Protein AF-U9T1U4-F1 (afdb_monomer_lite)

Radius of gyration: 33.66 Å; chains: 1; bounding box: 91×93×51 Å

Structure (mmCIF, N/CA/C/O backbone):
data_AF-U9T1U4-F1
#
_entry.id   AF-U9T1U4-F1
#
loop_
_atom_site.group_PDB
_atom_site.id
_atom_site.type_symbol
_atom_site.label_atom_id
_atom_site.label_alt_id
_atom_site.label_comp_id
_atom_site.label_asym_id
_atom_site.label_entity_id
_atom_site.label_seq_id
_atom_site.pdbx_PDB_ins_code
_atom_site.Cartn_x
_atom_site.Cartn_y
_atom_site.Cartn_z
_atom_site.occupancy
_atom_site.B_iso_or_equiv
_atom_site.auth_seq_id
_atom_site.auth_comp_id
_atom_site.auth_asym_id
_atom_site.auth_atom_id
_atom_site.pdbx_PDB_model_num
ATOM 1 N N . MET A 1 1 ? -60.791 -19.855 12.090 1.00 29.58 1 MET A N 1
ATOM 2 C CA . MET A 1 1 ? -60.743 -19.700 10.622 1.00 29.58 1 MET A CA 1
ATOM 3 C C . MET A 1 1 ? -60.402 -18.240 10.416 1.00 29.58 1 MET A C 1
ATOM 5 O O . MET A 1 1 ? -61.174 -17.431 10.906 1.00 29.58 1 MET A O 1
ATOM 9 N N . THR A 1 2 ? -59.092 -17.965 10.371 1.00 36.25 2 THR A N 1
ATOM 10 C CA . THR A 1 2 ? -58.397 -17.378 9.199 1.00 36.25 2 THR A CA 1
ATOM 11 C C . THR A 1 2 ? -58.942 -15.959 8.943 1.00 36.25 2 THR A C 1
ATOM 13 O O . THR A 1 2 ? -60.142 -15.759 8.936 1.00 36.25 2 THR A O 1
ATOM 16 N N . GLU A 1 3 ? -58.146 -14.903 8.783 1.00 26.58 3 GLU A N 1
ATOM 17 C CA . GLU A 1 3 ? -57.065 -14.782 7.806 1.00 26.58 3 GLU A CA 1
ATOM 18 C C . GLU A 1 3 ? -56.088 -13.665 8.231 1.00 26.58 3 GLU A C 1
ATOM 20 O O . GLU A 1 3 ? -56.491 -12.610 8.719 1.00 26.58 3 GLU A O 1
ATOM 25 N N . ASN A 1 4 ? -54.792 -13.909 8.022 1.00 34.25 4 ASN A N 1
ATOM 26 C CA . ASN A 1 4 ? -53.808 -12.852 7.804 1.00 34.25 4 ASN A CA 1
ATOM 27 C C . ASN A 1 4 ? -54.127 -12.169 6.470 1.00 34.25 4 ASN A C 1
ATOM 29 O O . ASN A 1 4 ? -54.438 -12.879 5.522 1.00 34.25 4 ASN A O 1
ATOM 33 N N . LEU A 1 5 ? -53.880 -10.863 6.345 1.00 33.06 5 LEU A N 1
ATOM 34 C CA . LEU A 1 5 ? -53.150 -10.357 5.183 1.00 33.06 5 LEU A CA 1
ATOM 35 C C . LEU A 1 5 ? -52.432 -9.047 5.527 1.00 33.06 5 LEU A C 1
ATOM 37 O O . LEU A 1 5 ? -53.014 -8.036 5.913 1.00 33.06 5 LEU A O 1
ATOM 41 N N . SER A 1 6 ? -51.119 -9.139 5.402 1.00 46.38 6 SER A N 1
ATOM 42 C CA . SER A 1 6 ? -50.098 -8.111 5.483 1.00 46.38 6 SER A CA 1
ATOM 43 C C . SER A 1 6 ? -50.243 -7.062 4.376 1.00 46.38 6 SER A C 1
ATOM 45 O O . SER A 1 6 ? -50.622 -7.374 3.249 1.00 46.38 6 SER A O 1
ATOM 47 N N . SER A 1 7 ? -49.833 -5.821 4.654 1.00 32.03 7 SER A N 1
ATOM 48 C CA . SER A 1 7 ? -49.401 -4.889 3.606 1.00 32.03 7 SER A CA 1
ATOM 49 C C . SER A 1 7 ? -48.407 -3.853 4.130 1.00 32.03 7 SER A C 1
ATOM 51 O O . SER A 1 7 ? -48.752 -2.957 4.891 1.00 32.03 7 SER A O 1
ATOM 53 N N . GLY A 1 8 ? -47.161 -4.025 3.680 1.00 35.97 8 GLY A N 1
ATOM 54 C CA . GLY A 1 8 ? -46.297 -2.965 3.157 1.00 35.97 8 GLY A CA 1
ATOM 55 C C . GLY A 1 8 ? -45.926 -1.803 4.074 1.00 35.97 8 GLY A C 1
ATOM 56 O O . GLY A 1 8 ? -46.556 -0.753 4.037 1.00 35.97 8 GLY A O 1
ATOM 57 N N . GLY A 1 9 ? -44.794 -1.927 4.767 1.00 26.81 9 GLY A N 1
ATOM 58 C CA . GLY A 1 9 ? -44.087 -0.788 5.346 1.00 26.81 9 GLY A CA 1
ATOM 59 C C . GLY A 1 9 ? -42.590 -1.060 5.367 1.00 26.81 9 GLY A C 1
ATOM 60 O O . GLY A 1 9 ? -42.163 -2.069 5.914 1.00 26.81 9 GLY A O 1
ATOM 61 N N . SER A 1 10 ? -41.816 -0.178 4.732 1.00 32.53 10 SER A N 1
ATOM 62 C CA . SER A 1 10 ? -40.348 -0.152 4.676 1.00 32.53 10 SER A CA 1
ATOM 63 C C . SER A 1 10 ? -39.683 -0.778 5.906 1.00 32.53 10 SER A C 1
ATOM 65 O O . SER A 1 10 ? -39.962 -0.334 7.023 1.00 32.53 10 SER A O 1
ATOM 67 N N . SER A 1 11 ? -38.782 -1.746 5.701 1.00 40.56 11 SER A N 1
ATOM 68 C CA . SER A 1 11 ? -37.909 -2.292 6.746 1.00 40.56 11 SER A CA 1
ATOM 69 C C . SER A 1 11 ? -37.029 -1.172 7.310 1.00 40.56 11 SER A C 1
ATOM 71 O O . SER A 1 11 ? -35.906 -0.931 6.871 1.00 40.56 11 SER A O 1
ATOM 73 N N . ARG A 1 12 ? -37.583 -0.412 8.258 1.00 42.38 12 ARG A N 1
ATOM 74 C CA . ARG A 1 12 ? -36.814 0.393 9.194 1.00 42.38 12 ARG A CA 1
ATOM 75 C C . ARG A 1 12 ? -36.163 -0.637 10.085 1.00 42.38 12 ARG A C 1
ATOM 77 O O . ARG A 1 12 ? -36.866 -1.263 10.871 1.00 42.38 12 ARG A O 1
ATOM 84 N N . THR A 1 13 ? -34.864 -0.823 9.904 1.00 42.88 13 THR A N 1
ATOM 85 C CA . THR A 1 13 ? -33.986 -1.607 10.766 1.00 42.88 13 THR A CA 1
ATOM 86 C C . THR A 1 13 ? -34.346 -1.334 12.227 1.00 42.88 13 THR A C 1
ATOM 88 O O . THR A 1 13 ? -33.966 -0.326 12.824 1.00 42.88 13 THR A O 1
ATOM 91 N N . THR A 1 14 ? -35.186 -2.193 12.804 1.00 54.97 14 THR A N 1
ATOM 92 C CA . THR A 1 14 ? -35.455 -2.173 14.233 1.00 54.97 14 THR A CA 1
ATOM 93 C C . THR A 1 14 ? -34.140 -2.573 14.860 1.00 54.97 14 THR A C 1
ATOM 95 O O . THR A 1 14 ? -33.693 -3.697 14.651 1.00 54.97 14 THR A O 1
ATOM 98 N N . SER A 1 15 ? -33.483 -1.624 15.524 1.00 62.72 15 SER A N 1
ATOM 99 C CA . SER A 1 15 ? -32.156 -1.820 16.101 1.00 62.72 15 SER A CA 1
ATOM 100 C C . SER A 1 15 ? -32.064 -3.159 16.839 1.00 62.72 15 SER A C 1
ATOM 102 O O . SER A 1 15 ? -32.976 -3.506 17.596 1.00 62.72 15 SER A O 1
ATOM 104 N N . THR A 1 16 ? -30.959 -3.888 16.644 1.00 72.00 16 THR A N 1
ATOM 105 C CA . THR A 1 16 ? -30.677 -5.222 17.217 1.00 72.00 16 THR A CA 1
ATOM 106 C C . THR A 1 16 ? -30.944 -5.279 18.727 1.00 72.00 16 THR A C 1
ATOM 108 O O . THR A 1 16 ? -31.371 -6.297 19.267 1.00 72.00 16 THR A O 1
ATOM 111 N N . VAL A 1 17 ? -30.819 -4.127 19.398 1.00 78.94 17 VAL A N 1
ATOM 112 C CA . VAL A 1 17 ? -31.171 -3.867 20.802 1.00 78.94 17 VAL A CA 1
ATOM 113 C C . VAL A 1 17 ? -32.558 -4.388 21.203 1.00 78.94 17 VAL A C 1
ATOM 115 O O . VAL A 1 17 ? -32.707 -4.855 22.329 1.00 78.94 17 VAL A O 1
ATOM 118 N N . TRP A 1 18 ? -33.570 -4.344 20.331 1.00 83.00 18 TRP A N 1
ATOM 119 C CA . TRP A 1 18 ? -34.925 -4.800 20.678 1.00 83.00 18 TRP A CA 1
ATOM 120 C C . TRP A 1 18 ? -35.030 -6.312 20.914 1.00 83.00 18 TRP A C 1
ATOM 122 O O . TRP A 1 18 ? -35.955 -6.736 21.597 1.00 83.00 18 TRP A O 1
ATOM 132 N N . SER A 1 19 ? -34.071 -7.120 20.450 1.00 82.00 19 SER A N 1
ATOM 133 C CA . SER A 1 19 ? -34.031 -8.562 20.750 1.00 82.00 19 SER A CA 1
ATOM 134 C C . SER A 1 19 ? -33.786 -8.869 22.239 1.00 82.00 19 SER A C 1
ATOM 136 O O . SER A 1 19 ? -34.127 -9.946 22.729 1.00 82.00 19 SER A O 1
ATOM 138 N N . HIS A 1 20 ? -33.248 -7.903 22.988 1.00 82.75 20 HIS A N 1
ATOM 139 C CA . HIS A 1 20 ? -32.889 -8.050 24.400 1.00 82.75 20 HIS A CA 1
ATOM 140 C C . HIS A 1 20 ? -33.899 -7.411 25.369 1.00 82.75 20 HIS A C 1
ATOM 142 O O . HIS A 1 20 ? -33.681 -7.431 26.585 1.00 82.75 20 HIS A O 1
ATOM 148 N N . PHE A 1 21 ? -34.983 -6.824 24.853 1.00 84.44 21 PHE A N 1
ATOM 149 C CA . PHE A 1 21 ? -35.981 -6.116 25.651 1.00 84.44 21 PHE A CA 1
ATOM 150 C C . PHE A 1 21 ? -37.403 -6.535 25.285 1.00 84.44 21 PHE A C 1
ATOM 152 O O . PHE A 1 21 ? -37.769 -6.577 24.115 1.00 84.44 21 PHE A O 1
ATOM 159 N N . THR A 1 22 ? -38.236 -6.743 26.300 1.00 85.25 22 THR A N 1
ATOM 160 C CA . THR A 1 22 ? -39.668 -7.012 26.139 1.00 85.25 22 THR A CA 1
ATOM 161 C C . THR A 1 22 ? -40.471 -5.733 26.377 1.00 85.25 22 THR A C 1
ATOM 163 O O . THR A 1 22 ? -40.246 -5.004 27.348 1.00 85.25 22 THR A O 1
ATOM 166 N N . LEU A 1 23 ? -41.406 -5.429 25.473 1.00 82.12 23 LEU A N 1
ATOM 167 C CA . LEU A 1 23 ? -42.334 -4.305 25.612 1.00 82.12 23 LEU A CA 1
ATOM 168 C C . LEU A 1 23 ? -43.432 -4.676 26.610 1.00 82.12 23 LEU A C 1
ATOM 170 O O . LEU A 1 23 ? -44.108 -5.684 26.444 1.00 82.12 23 LEU A O 1
ATOM 174 N N . VAL A 1 24 ? -43.616 -3.851 27.640 1.00 79.31 24 VAL A N 1
ATOM 175 C CA . VAL A 1 24 ? -44.733 -4.011 28.575 1.00 79.31 24 VAL A CA 1
ATOM 176 C C . VAL A 1 24 ? -45.931 -3.279 27.970 1.00 79.31 24 VAL A C 1
ATOM 178 O O . VAL A 1 24 ? -45.902 -2.059 27.863 1.00 79.31 24 VAL A O 1
ATOM 181 N N . GLU A 1 25 ? -46.965 -3.999 27.537 1.00 60.94 25 GLU A N 1
ATOM 182 C CA . GLU A 1 25 ? -48.079 -3.424 26.756 1.00 60.94 25 GLU A CA 1
ATOM 183 C C . GLU A 1 25 ? -48.863 -2.328 27.503 1.00 60.94 25 GLU A C 1
ATOM 185 O O . GLU A 1 25 ? -49.395 -1.407 26.890 1.00 60.94 25 GLU A O 1
ATOM 190 N N . GLU A 1 26 ? -48.857 -2.363 28.836 1.00 61.47 26 GLU A N 1
ATOM 191 C CA . GLU A 1 26 ? -49.682 -1.490 29.681 1.00 61.47 26 GLU A CA 1
ATOM 192 C C . GLU A 1 26 ? -48.969 -0.206 30.146 1.00 61.47 26 GLU A C 1
ATOM 194 O O . GLU A 1 26 ? -49.567 0.722 30.687 1.00 61.47 26 GLU A O 1
ATOM 199 N N . SER A 1 27 ? -47.659 -0.105 29.927 1.00 61.59 27 SER A N 1
ATOM 200 C CA . SER A 1 27 ? -46.893 1.086 30.282 1.00 61.59 27 SER A CA 1
ATOM 201 C C . SER A 1 27 ? -45.820 1.262 29.235 1.00 61.59 27 SER A C 1
ATOM 203 O O . SER A 1 27 ? -45.130 0.300 28.963 1.00 61.59 27 SER A O 1
ATOM 205 N N . THR A 1 28 ? -45.657 2.452 28.660 1.00 73.56 28 THR A N 1
ATOM 206 C CA . THR A 1 28 ? -44.707 2.815 27.584 1.00 73.56 28 THR A CA 1
ATOM 207 C C . THR A 1 28 ? -43.221 2.598 27.941 1.00 73.56 28 THR A C 1
ATOM 209 O O . THR A 1 28 ? -42.372 3.486 27.831 1.00 73.56 28 THR A O 1
ATOM 212 N N . LYS A 1 29 ? -42.884 1.403 28.407 1.00 80.44 29 LYS A N 1
ATOM 213 C CA . LYS A 1 29 ? -41.658 0.976 29.050 1.00 80.44 29 LYS A CA 1
ATOM 214 C C . LYS A 1 29 ? -41.221 -0.344 28.422 1.00 80.44 29 LYS A C 1
ATOM 216 O O . LYS A 1 29 ? -42.029 -1.218 28.125 1.00 80.44 29 LYS A O 1
ATOM 221 N N . ALA A 1 30 ? -39.918 -0.466 28.244 1.00 83.94 30 ALA A N 1
ATOM 222 C CA . ALA A 1 30 ? -39.240 -1.683 27.850 1.00 83.94 30 ALA A CA 1
ATOM 223 C C . ALA A 1 30 ? -38.569 -2.286 29.088 1.00 83.94 30 ALA A C 1
ATOM 225 O O . ALA A 1 30 ? -37.901 -1.568 29.839 1.00 83.94 30 ALA A O 1
ATOM 226 N N . GLN A 1 31 ? -38.752 -3.581 29.308 1.00 85.81 31 GLN A N 1
ATOM 227 C CA . GLN A 1 31 ? -38.093 -4.337 30.367 1.00 85.81 31 GLN A CA 1
ATOM 228 C C . GLN A 1 31 ? -36.933 -5.135 29.776 1.00 85.81 31 GLN A C 1
ATOM 230 O O . GLN A 1 31 ? -37.071 -5.722 28.706 1.00 85.81 31 GLN A O 1
ATOM 235 N N . CYS A 1 32 ? -35.782 -5.120 30.446 1.00 88.38 32 CYS A N 1
ATOM 236 C CA . CYS A 1 32 ? -34.644 -5.944 30.046 1.00 88.38 32 CYS A CA 1
ATOM 237 C C . CYS A 1 32 ? -34.965 -7.431 30.261 1.00 88.38 32 CYS A C 1
ATOM 239 O O . CYS A 1 32 ? -35.547 -7.802 31.275 1.00 88.38 32 CYS A O 1
ATOM 241 N N . ASN A 1 33 ? -34.550 -8.295 29.335 1.00 86.94 33 ASN A N 1
ATOM 242 C CA . ASN A 1 33 ? -34.778 -9.741 29.452 1.00 86.94 33 ASN A CA 1
ATOM 243 C C . ASN A 1 33 ? -33.795 -10.429 30.419 1.00 86.94 33 ASN A C 1
ATOM 245 O O . ASN A 1 33 ? -33.960 -11.601 30.743 1.00 86.94 33 ASN A O 1
ATOM 249 N N . TYR A 1 34 ? -32.759 -9.713 30.866 1.00 83.88 34 TYR A N 1
ATOM 250 C CA . TYR A 1 34 ? -31.680 -10.245 31.706 1.00 83.88 34 TYR A CA 1
ATOM 251 C C . TYR A 1 34 ? -31.668 -9.672 33.127 1.00 83.88 34 TYR A C 1
ATOM 253 O O . TYR A 1 34 ? -30.904 -10.138 33.972 1.00 83.88 34 TYR A O 1
ATOM 261 N N . CYS A 1 35 ? -32.474 -8.643 33.396 1.00 84.94 35 CYS A N 1
ATOM 262 C CA . CYS A 1 35 ? -32.664 -8.084 34.729 1.00 84.94 35 CYS A CA 1
ATOM 263 C C . CYS A 1 35 ? -34.001 -7.343 34.828 1.00 84.94 35 CYS A C 1
ATOM 265 O O . CYS A 1 35 ? -34.585 -6.949 33.824 1.00 84.94 35 CYS A O 1
ATOM 267 N N . ASP A 1 36 ? -34.442 -7.034 36.045 1.00 82.62 36 ASP A N 1
ATOM 268 C CA . ASP A 1 36 ? -35.731 -6.367 36.284 1.00 82.62 36 ASP A CA 1
ATOM 269 C C . ASP A 1 36 ? -35.742 -4.854 35.982 1.00 82.62 36 ASP A C 1
ATOM 271 O O . ASP A 1 36 ? -36.642 -4.118 36.401 1.00 82.62 36 ASP A O 1
ATOM 275 N N . ALA A 1 37 ? -34.747 -4.350 35.245 1.00 83.88 37 ALA A N 1
ATOM 276 C CA . ALA A 1 37 ? -34.662 -2.940 34.888 1.00 83.88 37 ALA A CA 1
ATOM 277 C C . ALA A 1 37 ? -35.712 -2.565 33.828 1.00 83.88 37 ALA A C 1
ATOM 279 O O . ALA A 1 37 ? -35.803 -3.180 32.763 1.00 83.88 37 ALA A O 1
ATOM 280 N N . LYS A 1 38 ? -36.474 -1.497 34.102 1.00 86.44 38 LYS A N 1
ATOM 281 C CA . LYS A 1 38 ? -37.510 -0.953 33.211 1.00 86.44 38 LYS A CA 1
ATOM 282 C C . LYS A 1 38 ? -37.109 0.434 32.713 1.00 86.44 38 LYS A C 1
ATOM 284 O O . LYS A 1 38 ? -36.862 1.339 33.509 1.00 86.44 38 LYS A O 1
ATOM 289 N N . TYR A 1 39 ? -37.102 0.624 31.399 1.00 82.56 39 TYR A N 1
ATOM 290 C CA . TYR A 1 39 ? -36.723 1.869 30.733 1.00 82.56 39 TYR A CA 1
ATOM 291 C C . TYR A 1 39 ? -37.908 2.467 29.991 1.00 82.56 39 TYR A C 1
ATOM 293 O O . TYR A 1 39 ? -38.643 1.755 29.321 1.00 82.56 39 TYR A O 1
ATOM 301 N N . LYS A 1 40 ? -38.097 3.788 30.070 1.00 78.75 40 LYS A N 1
ATOM 302 C CA . LYS A 1 40 ? -39.116 4.472 29.263 1.00 78.75 40 LYS A CA 1
ATOM 303 C C . LYS A 1 40 ? -38.753 4.383 27.780 1.00 78.75 40 LYS A C 1
ATOM 305 O O . LYS A 1 40 ? -37.595 4.586 27.410 1.00 78.75 40 LYS A O 1
ATOM 310 N N . ARG A 1 41 ? -39.753 4.140 26.936 1.00 73.06 41 ARG A N 1
ATOM 311 C CA . ARG A 1 41 ? -39.619 4.190 25.481 1.00 73.06 41 ARG A CA 1
ATOM 312 C C . ARG A 1 41 ? -39.418 5.645 25.059 1.00 73.06 41 ARG A C 1
ATOM 314 O O . ARG A 1 41 ? -40.355 6.437 25.095 1.00 73.06 41 ARG A O 1
ATOM 321 N N . ALA A 1 42 ? -38.198 6.008 24.672 1.00 66.38 42 ALA A N 1
ATOM 322 C CA . ALA A 1 42 ? -37.958 7.280 24.001 1.00 66.38 42 ALA A CA 1
ATOM 323 C C . ALA A 1 42 ? -38.412 7.144 22.540 1.00 66.38 42 ALA A C 1
ATOM 325 O O . ALA A 1 42 ? -38.058 6.170 21.874 1.00 66.38 42 ALA A O 1
ATOM 326 N N . SER A 1 43 ? -39.219 8.092 22.059 1.00 61.91 43 SER A N 1
ATOM 327 C CA . SER A 1 43 ? -39.819 8.094 20.717 1.00 61.91 43 SER A CA 1
ATOM 328 C C . SER A 1 43 ? -38.757 8.231 19.614 1.00 61.91 43 SER A C 1
ATOM 330 O O . SER A 1 43 ? -38.564 9.309 19.062 1.00 61.91 43 SER A O 1
ATOM 332 N N . GLY A 1 44 ? -38.044 7.139 19.322 1.00 63.91 44 GLY A N 1
ATOM 333 C CA . GLY A 1 44 ? -37.022 7.052 18.274 1.00 63.91 44 GLY A CA 1
ATOM 334 C C . GLY A 1 44 ? -35.574 6.888 18.754 1.00 63.91 44 GLY A C 1
ATOM 335 O O . GLY A 1 44 ? -34.679 6.904 17.919 1.00 63.91 44 GLY A O 1
ATOM 336 N N . ASN A 1 45 ? -35.314 6.715 20.057 1.00 70.56 45 ASN A N 1
ATOM 337 C CA . ASN A 1 45 ? -33.951 6.562 20.588 1.00 70.56 45 ASN A CA 1
ATOM 338 C C . ASN A 1 45 ? -33.803 5.281 21.433 1.00 70.56 45 ASN A C 1
ATOM 340 O O . ASN A 1 45 ? -34.491 5.121 22.440 1.00 70.56 45 ASN A O 1
ATOM 344 N N . THR A 1 46 ? -32.862 4.403 21.067 1.00 80.44 46 THR A N 1
ATOM 345 C CA . THR A 1 46 ? -32.515 3.173 21.812 1.00 80.44 46 THR A CA 1
ATOM 346 C C . THR A 1 46 ? -31.183 3.251 22.567 1.00 80.44 46 THR A C 1
ATOM 348 O O . THR A 1 46 ? -30.762 2.271 23.174 1.00 80.44 46 THR A O 1
ATOM 351 N N . THR A 1 47 ? -30.537 4.421 22.612 1.00 80.50 47 THR A N 1
ATOM 352 C CA . THR A 1 47 ? -29.237 4.648 23.277 1.00 80.50 47 THR A CA 1
ATOM 353 C C . THR A 1 47 ? -29.256 4.238 24.749 1.00 80.50 47 THR A C 1
ATOM 355 O O . THR A 1 47 ? -28.284 3.682 25.253 1.00 80.50 47 THR A O 1
ATOM 358 N N . ASN A 1 48 ? -30.363 4.484 25.457 1.00 83.19 48 ASN A N 1
ATOM 359 C CA . ASN A 1 48 ? -30.482 4.129 26.875 1.00 83.19 48 ASN A CA 1
ATOM 360 C C . ASN A 1 48 ? -30.497 2.609 27.092 1.00 83.19 48 ASN A C 1
ATOM 362 O O . ASN A 1 48 ? -29.898 2.122 28.047 1.00 83.19 48 ASN A O 1
ATOM 366 N N . LEU A 1 49 ? -31.147 1.878 26.184 1.00 85.81 49 LEU A N 1
ATOM 367 C CA . LEU A 1 49 ? -31.257 0.422 26.206 1.00 85.81 49 LEU A CA 1
ATOM 368 C C . LEU A 1 49 ? -29.902 -0.206 25.840 1.00 85.81 49 LEU A C 1
ATOM 370 O O . LEU A 1 49 ? -29.425 -1.097 26.535 1.00 85.81 49 LEU A O 1
ATOM 374 N N . HIS A 1 50 ? -29.222 0.344 24.829 1.00 83.69 50 HIS A N 1
ATOM 375 C CA . HIS A 1 50 ? -27.877 -0.083 24.437 1.00 83.69 50 HIS A CA 1
ATOM 376 C C . HIS A 1 50 ? -26.841 0.148 25.556 1.00 83.69 50 HIS A C 1
ATOM 378 O O . HIS A 1 50 ? -26.125 -0.771 25.947 1.00 83.69 50 HIS A O 1
ATOM 384 N N . LYS A 1 51 ? -26.817 1.344 26.168 1.00 84.44 51 LYS A N 1
ATOM 385 C CA . LYS A 1 51 ? -25.937 1.654 27.315 1.00 84.44 51 LYS A CA 1
ATOM 386 C C . LYS A 1 51 ? -26.212 0.768 28.530 1.00 84.44 51 LYS A C 1
ATOM 388 O O . LYS A 1 51 ? -25.300 0.505 29.312 1.00 84.44 51 LYS A O 1
ATOM 393 N N . HIS A 1 52 ? -27.462 0.353 28.730 1.00 87.75 52 HIS A N 1
ATOM 394 C CA . HIS A 1 52 ? -27.808 -0.601 29.775 1.00 87.75 52 HIS A CA 1
ATOM 395 C C . HIS A 1 52 ? -27.154 -1.963 29.510 1.00 87.75 52 HIS A C 1
ATOM 397 O O . HIS A 1 52 ? -26.463 -2.470 30.395 1.00 87.75 52 HIS A O 1
ATOM 403 N N . LEU A 1 53 ? -27.310 -2.507 28.296 1.00 85.31 53 LEU A N 1
ATOM 404 C CA . LEU A 1 53 ? -26.706 -3.784 27.908 1.00 85.31 53 LEU A CA 1
ATOM 405 C C . LEU A 1 53 ? -25.182 -3.744 28.051 1.00 85.31 53 LEU A C 1
ATOM 407 O O . LEU A 1 53 ? -24.632 -4.592 28.738 1.00 85.31 53 LEU A O 1
ATOM 411 N N . GLN A 1 54 ? -24.509 -2.706 27.547 1.00 82.19 54 GLN A N 1
ATOM 412 C CA . GLN A 1 54 ? -23.051 -2.572 27.683 1.00 82.19 54 GLN A CA 1
ATOM 413 C C . GLN A 1 54 ? -22.570 -2.550 29.144 1.00 82.19 54 GLN A C 1
ATOM 415 O O . GLN A 1 54 ? -21.521 -3.101 29.463 1.00 82.19 54 GLN A O 1
ATOM 420 N N . ARG A 1 55 ? -23.316 -1.912 30.055 1.00 82.69 55 ARG A N 1
ATOM 421 C CA . ARG A 1 55 ? -22.877 -1.737 31.452 1.00 82.69 55 ARG A CA 1
ATOM 422 C C . ARG A 1 55 ? -23.254 -2.887 32.373 1.00 82.69 55 ARG A C 1
ATOM 424 O O . ARG A 1 55 ? -22.541 -3.143 33.338 1.00 82.69 55 ARG A O 1
ATOM 431 N N . LYS A 1 56 ? -24.414 -3.505 32.155 1.00 84.06 56 LYS A N 1
ATOM 432 C CA . LYS A 1 56 ? -24.971 -4.529 33.054 1.00 84.06 56 LYS A CA 1
ATOM 433 C C . LYS A 1 56 ? -24.900 -5.931 32.465 1.00 84.06 56 LYS A C 1
ATOM 435 O O . LYS A 1 56 ? -24.813 -6.889 33.225 1.00 84.06 56 LYS A O 1
ATOM 440 N N . HIS A 1 57 ? -24.883 -6.042 31.141 1.00 85.00 57 HIS A N 1
ATOM 441 C CA . HIS A 1 57 ? -24.859 -7.307 30.412 1.00 85.00 57 HIS A CA 1
ATOM 442 C C . HIS A 1 57 ? -23.817 -7.289 29.275 1.00 85.00 57 HIS A C 1
ATOM 444 O O . HIS A 1 57 ? -24.164 -7.606 28.136 1.00 85.00 57 HIS A O 1
ATOM 450 N N . PRO A 1 58 ? -22.542 -6.933 29.549 1.00 75.44 58 PRO A N 1
ATOM 451 C CA . PRO A 1 58 ? -21.512 -6.815 28.510 1.00 75.44 58 PRO A CA 1
ATOM 452 C C . PRO A 1 58 ? -21.294 -8.120 27.730 1.00 75.44 58 PRO A C 1
ATOM 454 O O . PRO A 1 58 ? -20.931 -8.083 26.565 1.00 75.44 58 PRO A O 1
ATOM 457 N N . SER A 1 59 ? -21.578 -9.275 28.339 1.00 76.38 59 SER A N 1
ATOM 458 C CA . SER A 1 59 ? -21.494 -10.596 27.703 1.00 76.38 59 SER A CA 1
ATOM 459 C C . SER A 1 59 ? -22.633 -10.918 26.728 1.00 76.38 59 SER A C 1
ATOM 461 O O . SER A 1 59 ? -22.582 -11.950 26.065 1.00 76.38 59 SER A O 1
ATOM 463 N N . LYS A 1 60 ? -23.688 -10.094 26.677 1.00 70.56 60 LYS A N 1
ATOM 464 C CA . LYS A 1 60 ? -24.856 -10.267 25.794 1.00 70.56 60 LYS A CA 1
ATOM 465 C C . LYS A 1 60 ? -24.884 -9.276 24.638 1.00 70.56 60 LYS A C 1
ATOM 467 O O . LYS A 1 60 ? -25.747 -9.391 23.778 1.00 70.56 60 LYS A O 1
ATOM 472 N N . VAL A 1 61 ? -23.962 -8.316 24.630 1.00 70.56 61 VAL A N 1
ATOM 473 C CA . VAL A 1 61 ? -23.726 -7.460 23.473 1.00 70.56 61 VAL A CA 1
ATOM 474 C C . VAL A 1 61 ? -22.836 -8.260 22.532 1.00 70.56 61 VAL A C 1
ATOM 476 O O . VAL A 1 61 ? -21.629 -8.358 22.745 1.00 70.56 61 VAL A O 1
ATOM 479 N N . GLU A 1 62 ? -23.441 -8.889 21.526 1.00 62.12 62 GLU A N 1
ATOM 480 C CA . GLU A 1 62 ? -22.679 -9.326 20.361 1.00 62.12 62 GLU A CA 1
ATOM 481 C C . GLU A 1 62 ? -22.031 -8.067 19.784 1.00 62.12 62 GLU A C 1
ATOM 483 O O . GLU A 1 62 ? -22.715 -7.079 19.507 1.00 62.12 62 GLU A O 1
ATOM 488 N N . TYR A 1 63 ? -20.700 -8.058 19.717 1.00 49.88 63 TYR A N 1
ATOM 489 C CA . TYR A 1 63 ? -19.942 -6.991 19.078 1.00 49.88 63 TYR A CA 1
ATOM 490 C C . TYR A 1 63 ? -20.232 -7.038 17.571 1.00 49.88 63 TYR A C 1
ATOM 492 O O . TYR A 1 63 ? -19.403 -7.465 16.772 1.00 49.88 63 TYR A O 1
ATOM 500 N N . GLU A 1 64 ? -21.402 -6.560 17.154 1.00 45.88 64 GLU A N 1
ATOM 501 C CA . GLU A 1 64 ? -21.437 -5.787 15.927 1.00 45.88 64 GLU A CA 1
ATOM 502 C C . GLU A 1 64 ? -20.571 -4.576 16.245 1.00 45.88 64 GLU A C 1
ATOM 504 O O . GLU A 1 64 ? -20.919 -3.746 17.087 1.00 45.88 64 GLU A O 1
ATOM 509 N N . ALA A 1 65 ? -19.369 -4.553 15.675 1.00 44.81 65 ALA A N 1
ATOM 510 C CA . ALA A 1 65 ? -18.493 -3.400 15.694 1.00 44.81 65 ALA A CA 1
ATOM 511 C C . ALA A 1 65 ? -19.179 -2.261 14.919 1.00 44.81 65 ALA A C 1
ATOM 513 O O . ALA A 1 65 ? -18.763 -1.883 13.829 1.00 44.81 65 ALA A O 1
ATOM 514 N N . GLU A 1 66 ? -20.268 -1.725 15.467 1.00 42.78 66 GLU A N 1
ATOM 515 C CA . GLU A 1 66 ? -20.720 -0.390 15.155 1.00 42.78 66 GLU A CA 1
ATOM 516 C C . GLU A 1 66 ? -19.602 0.521 15.625 1.00 42.78 66 GLU A C 1
ATOM 518 O O . GLU A 1 66 ? -19.293 0.633 16.813 1.00 42.78 66 GLU A O 1
ATOM 523 N N . SER A 1 67 ? -18.961 1.106 14.623 1.00 48.31 67 SER A N 1
ATOM 524 C CA . SER A 1 67 ? -18.018 2.200 14.683 1.00 48.31 67 SER A CA 1
ATOM 525 C C . SER A 1 67 ? -18.553 3.320 15.578 1.00 48.31 67 SER A C 1
ATOM 527 O O . SER A 1 67 ? -19.074 4.335 15.112 1.00 48.31 67 SER A O 1
ATOM 529 N N . THR A 1 68 ? -18.410 3.160 16.890 1.00 39.47 68 THR A N 1
ATOM 530 C CA . THR A 1 68 ? -18.209 4.284 17.790 1.00 39.47 68 THR A CA 1
ATOM 531 C C . THR A 1 68 ? -17.036 5.045 17.200 1.00 39.47 68 THR A C 1
ATOM 533 O O . THR A 1 68 ? -15.977 4.461 17.004 1.00 39.47 68 THR A O 1
ATOM 536 N N . GLY A 1 69 ? -17.264 6.305 16.833 1.00 45.78 69 GLY A N 1
ATOM 537 C CA . GLY A 1 69 ? -16.308 7.191 16.175 1.00 45.78 69 GLY A CA 1
ATOM 538 C C . GLY A 1 69 ? -15.087 7.550 17.023 1.00 45.78 69 GLY A C 1
ATOM 539 O O . GLY A 1 69 ? -14.743 8.720 17.138 1.00 45.78 69 GLY A O 1
ATOM 540 N N . GLU A 1 70 ? -14.400 6.560 17.575 1.00 44.41 70 GLU A N 1
ATOM 541 C CA . GLU A 1 70 ? -12.954 6.540 17.521 1.00 44.41 70 GLU A CA 1
ATOM 542 C C . GLU A 1 70 ? -12.603 6.104 16.099 1.00 44.41 70 GLU A C 1
ATOM 544 O O . GLU A 1 70 ? -12.473 4.922 15.789 1.00 44.41 70 GLU A O 1
ATOM 549 N N . MET A 1 71 ? -12.433 7.091 15.208 1.00 48.31 71 MET A N 1
ATOM 550 C CA . MET A 1 71 ? -11.325 6.964 14.271 1.00 48.31 71 MET A CA 1
ATOM 551 C C . MET A 1 71 ? -10.135 6.681 15.172 1.00 48.31 71 MET A C 1
ATOM 553 O O . MET A 1 71 ? -9.618 7.594 15.825 1.00 48.31 71 MET A O 1
ATOM 557 N N . ASP A 1 72 ? -9.777 5.401 15.256 1.00 44.97 72 ASP A N 1
ATOM 558 C CA . ASP A 1 72 ? -8.470 4.955 15.685 1.00 44.97 72 ASP A CA 1
ATOM 559 C C . ASP A 1 72 ? -7.509 6.011 15.158 1.00 44.97 72 ASP A C 1
ATOM 561 O O . ASP A 1 72 ? -7.641 6.400 13.991 1.00 44.97 72 ASP A O 1
ATOM 565 N N . LYS A 1 73 ? -6.717 6.633 16.036 1.00 52.88 73 LYS A N 1
ATOM 566 C CA . LYS A 1 73 ? -5.957 7.853 15.731 1.00 52.88 73 LYS A CA 1
ATOM 567 C C . LYS A 1 73 ? -4.850 7.466 14.753 1.00 52.88 73 LYS A C 1
ATOM 569 O O . LYS A 1 73 ? -3.679 7.365 15.110 1.00 52.88 73 LYS A O 1
ATOM 574 N N . PHE A 1 74 ? -5.255 7.160 13.528 1.00 61.81 74 PHE A N 1
ATOM 575 C CA . PHE A 1 74 ? -4.511 6.411 12.553 1.00 61.81 74 PHE A CA 1
ATOM 576 C C . PHE A 1 74 ? -3.574 7.429 11.967 1.00 61.81 74 PHE A C 1
ATOM 578 O O . PHE A 1 74 ? -3.930 8.273 11.140 1.00 61.81 74 PHE A O 1
ATOM 585 N N . ARG A 1 75 ? -2.381 7.451 12.552 1.00 72.06 75 ARG A N 1
ATOM 586 C CA . ARG A 1 75 ? -1.358 8.398 12.174 1.00 72.06 75 ARG A CA 1
ATOM 587 C C . ARG A 1 75 ? -0.909 8.003 10.787 1.00 72.06 75 ARG A C 1
ATOM 589 O O . ARG A 1 75 ? -0.128 7.073 10.617 1.00 72.06 75 ARG A O 1
ATOM 596 N N . TYR A 1 76 ? -1.410 8.733 9.810 1.00 75.56 76 TYR A N 1
ATOM 597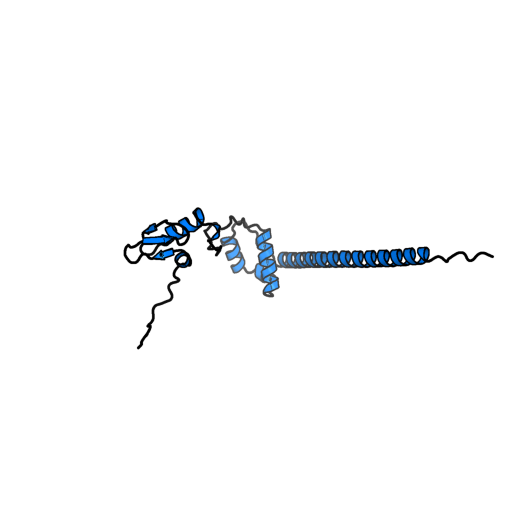 C CA . TYR A 1 76 ? -0.993 8.554 8.445 1.00 75.56 76 TYR A CA 1
ATOM 598 C C . TYR A 1 76 ? 0.501 8.858 8.328 1.00 75.56 76 TYR A C 1
ATOM 600 O O . TYR A 1 76 ? 0.953 9.976 8.592 1.00 75.56 76 TYR A O 1
ATOM 608 N N . THR A 1 77 ? 1.280 7.840 7.986 1.00 84.12 77 THR A N 1
ATOM 609 C CA . THR A 1 77 ? 2.711 7.967 7.723 1.00 84.12 77 THR A CA 1
ATOM 610 C C . THR A 1 77 ? 2.977 7.785 6.237 1.00 84.12 77 THR A C 1
ATOM 612 O O . THR A 1 77 ? 2.218 7.140 5.514 1.00 84.12 77 THR A O 1
ATOM 615 N N . ALA A 1 78 ? 4.119 8.300 5.783 1.00 85.88 78 ALA A N 1
ATOM 616 C CA . ALA A 1 78 ? 4.579 8.072 4.418 1.00 85.88 78 ALA A CA 1
ATOM 617 C C . ALA A 1 78 ? 4.768 6.578 4.090 1.00 85.88 78 ALA A C 1
ATOM 619 O O . ALA A 1 78 ? 4.659 6.188 2.932 1.00 85.88 78 ALA A O 1
ATOM 620 N N . THR A 1 79 ? 5.047 5.741 5.095 1.00 88.25 79 THR A N 1
ATOM 621 C CA . THR A 1 79 ? 5.191 4.290 4.921 1.00 88.25 79 THR A CA 1
ATOM 622 C C . THR A 1 79 ? 3.856 3.627 4.614 1.00 88.25 79 THR A C 1
ATOM 624 O O . THR A 1 79 ? 3.772 2.896 3.637 1.00 88.25 79 THR A O 1
ATOM 627 N N . ILE A 1 80 ? 2.808 3.952 5.376 1.00 88.44 80 ILE A N 1
ATOM 628 C CA . ILE A 1 80 ? 1.478 3.368 5.183 1.00 88.44 80 ILE A CA 1
ATOM 629 C C . ILE A 1 80 ? 0.884 3.805 3.837 1.00 88.44 80 ILE A C 1
ATOM 631 O O . ILE A 1 80 ? 0.319 2.990 3.116 1.00 88.44 80 ILE A O 1
ATOM 635 N N . PHE A 1 81 ? 1.066 5.071 3.442 1.00 89.81 81 PHE A N 1
ATOM 636 C CA . PHE A 1 81 ? 0.655 5.523 2.108 1.00 89.81 81 PHE A CA 1
ATOM 637 C C . PHE A 1 81 ? 1.305 4.713 0.991 1.00 89.81 81 PHE A C 1
ATOM 639 O O . PHE A 1 81 ? 0.623 4.266 0.074 1.00 89.81 81 PHE A O 1
ATOM 646 N N . ARG A 1 82 ? 2.629 4.539 1.067 1.00 91.88 82 ARG A N 1
ATOM 647 C CA . ARG A 1 82 ? 3.387 3.792 0.065 1.00 91.88 82 ARG A CA 1
ATOM 648 C C . ARG A 1 82 ? 2.926 2.348 -0.008 1.00 91.88 82 ARG A C 1
ATOM 650 O O . ARG A 1 82 ? 2.732 1.848 -1.104 1.00 91.88 82 ARG A O 1
ATOM 657 N N . GLU A 1 83 ? 2.669 1.719 1.132 1.00 92.19 83 GLU A N 1
ATOM 658 C CA . GLU A 1 83 ? 2.116 0.367 1.189 1.00 92.19 83 GLU A CA 1
ATOM 659 C C . GLU A 1 83 ? 0.757 0.269 0.477 1.00 92.19 83 GLU A C 1
ATOM 661 O O . GLU A 1 83 ? 0.566 -0.609 -0.367 1.00 92.19 83 GLU A O 1
ATOM 666 N N . PHE A 1 84 ? -0.161 1.209 0.735 1.00 92.94 84 PHE A N 1
ATOM 667 C CA . PHE A 1 84 ? -1.458 1.245 0.055 1.00 92.94 84 PHE A CA 1
ATOM 668 C C . PHE A 1 84 ? -1.33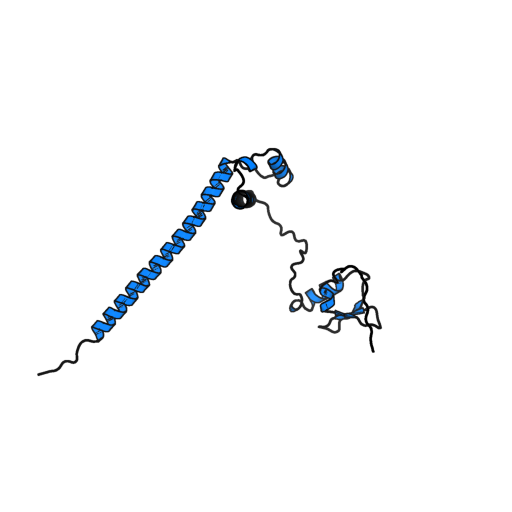3 1.466 -1.451 1.00 92.94 84 PHE A C 1
ATOM 670 O O . PHE A 1 84 ? -1.995 0.766 -2.215 1.00 92.94 84 PHE A O 1
ATOM 677 N N . ILE A 1 85 ? -0.488 2.403 -1.889 1.00 93.50 85 ILE A N 1
ATOM 678 C CA . ILE A 1 85 ? -0.308 2.661 -3.319 1.00 93.50 85 ILE A CA 1
ATOM 679 C C . ILE A 1 85 ? 0.351 1.470 -4.015 1.00 93.50 85 ILE A C 1
ATOM 681 O O . ILE A 1 85 ? -0.139 1.045 -5.054 1.00 93.50 85 ILE A O 1
ATOM 685 N N . THR A 1 86 ? 1.404 0.891 -3.438 1.00 95.00 86 THR A N 1
ATOM 686 C CA . THR A 1 86 ? 2.053 -0.324 -3.949 1.00 95.00 86 THR A CA 1
ATOM 687 C C . THR A 1 86 ? 1.036 -1.445 -4.128 1.00 95.00 86 THR A C 1
ATOM 689 O O . THR A 1 86 ? 0.973 -2.059 -5.192 1.00 95.00 86 THR A O 1
ATOM 692 N N . LYS A 1 87 ? 0.189 -1.679 -3.119 1.00 95.25 87 LYS A N 1
ATOM 693 C CA . LYS A 1 87 ? -0.849 -2.708 -3.187 1.00 95.25 87 LYS A CA 1
ATOM 694 C C . LYS A 1 87 ? -1.890 -2.405 -4.261 1.00 95.25 87 LYS A C 1
ATOM 696 O O . LYS A 1 87 ? -2.210 -3.293 -5.037 1.00 95.25 87 LYS A O 1
ATOM 701 N N . TRP A 1 88 ? -2.387 -1.172 -4.323 1.00 96.38 88 TRP A N 1
ATOM 702 C CA . TRP A 1 88 ? -3.352 -0.748 -5.338 1.00 96.38 88 TRP A CA 1
ATOM 703 C C . TRP A 1 88 ? -2.795 -0.905 -6.759 1.00 96.38 88 TRP A C 1
ATOM 705 O O . TRP A 1 88 ? -3.459 -1.476 -7.615 1.00 96.38 88 TRP A O 1
ATOM 715 N N . ILE A 1 89 ? -1.542 -0.502 -7.000 1.00 96.81 89 ILE A N 1
ATOM 716 C CA . ILE A 1 89 ? -0.890 -0.678 -8.305 1.00 96.81 89 ILE A CA 1
ATOM 717 C C . ILE A 1 89 ? -0.855 -2.152 -8.715 1.00 96.81 89 ILE A C 1
ATOM 719 O O . ILE A 1 89 ? -1.179 -2.471 -9.853 1.00 96.81 89 ILE A O 1
ATOM 723 N N . VAL A 1 90 ? -0.468 -3.044 -7.800 1.00 96.19 90 VAL A N 1
ATOM 724 C CA . VAL A 1 90 ? -0.336 -4.481 -8.086 1.00 96.19 90 VAL A CA 1
ATOM 725 C C . VAL A 1 90 ? -1.697 -5.161 -8.241 1.00 96.19 90 VAL A C 1
ATOM 727 O O . VAL A 1 90 ? -1.865 -5.984 -9.135 1.00 96.19 90 VAL A O 1
ATOM 730 N N . CYS A 1 91 ? -2.664 -4.850 -7.374 1.00 96.00 91 CYS A N 1
ATOM 731 C CA . CYS A 1 91 ? -3.983 -5.486 -7.387 1.00 96.00 91 CYS A CA 1
ATOM 732 C C . CYS A 1 91 ? -4.830 -5.069 -8.592 1.00 96.00 91 CYS A C 1
ATOM 734 O O . CYS A 1 91 ? -5.582 -5.892 -9.109 1.00 96.00 91 CYS A O 1
ATOM 736 N N . ASP A 1 92 ? -4.696 -3.820 -9.032 1.00 96.75 92 ASP A N 1
ATOM 737 C CA . ASP A 1 92 ? -5.490 -3.247 -10.117 1.00 96.75 92 ASP A CA 1
ATOM 738 C C . ASP A 1 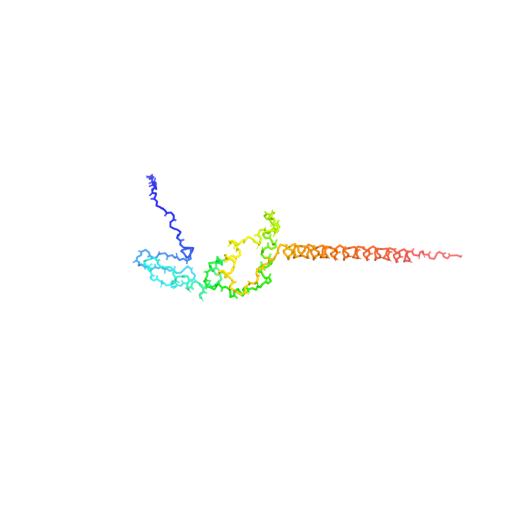92 ? -4.687 -3.098 -11.423 1.00 96.75 92 ASP A C 1
ATOM 740 O O . ASP A 1 92 ? -5.138 -2.401 -12.331 1.00 96.75 92 ASP A O 1
ATOM 744 N N . ASP A 1 93 ? -3.502 -3.718 -11.506 1.00 95.25 93 ASP A N 1
ATOM 745 C CA . ASP A 1 93 ? -2.578 -3.702 -12.656 1.00 95.25 93 ASP A CA 1
ATOM 746 C C . ASP A 1 93 ? -2.369 -2.298 -13.250 1.00 95.25 93 ASP A C 1
ATOM 748 O O . ASP A 1 93 ? -2.466 -2.048 -14.455 1.00 95.25 93 ASP A O 1
ATOM 752 N N . GLN A 1 94 ? -2.146 -1.325 -12.368 1.00 96.31 94 GLN A N 1
ATOM 753 C CA . GLN A 1 94 ? -1.999 0.062 -12.784 1.00 96.31 94 GLN A CA 1
ATOM 754 C C . GLN A 1 94 ? -0.598 0.313 -13.355 1.00 96.31 94 GLN A C 1
ATOM 756 O O . GLN A 1 94 ? 0.397 -0.202 -12.836 1.00 96.31 94 GLN A O 1
ATOM 761 N N . PRO A 1 95 ? -0.457 1.182 -14.371 1.00 96.44 95 PRO A N 1
ATOM 762 C CA . PRO A 1 95 ? 0.861 1.611 -14.813 1.00 96.44 95 PRO A CA 1
ATOM 763 C C . PRO A 1 95 ? 1.558 2.393 -13.695 1.00 96.44 95 PRO A C 1
ATOM 765 O O . PRO A 1 95 ? 0.945 3.232 -13.037 1.00 96.44 95 PRO A O 1
ATOM 768 N N . PHE A 1 96 ? 2.870 2.205 -13.519 1.00 94.88 96 PHE A N 1
ATOM 769 C CA . PHE A 1 96 ? 3.624 2.898 -12.460 1.00 94.88 96 PHE A CA 1
ATOM 770 C C . PHE A 1 96 ? 3.548 4.426 -12.559 1.00 94.88 96 PHE A C 1
ATOM 772 O O . PHE A 1 96 ? 3.644 5.115 -11.551 1.00 94.88 96 PHE A O 1
ATOM 779 N N . THR A 1 97 ? 3.339 4.960 -13.762 1.00 96.06 97 THR A N 1
ATOM 780 C CA . THR A 1 97 ? 3.185 6.396 -14.025 1.00 96.06 97 THR A CA 1
ATOM 781 C C . THR A 1 97 ? 1.878 6.978 -13.484 1.00 9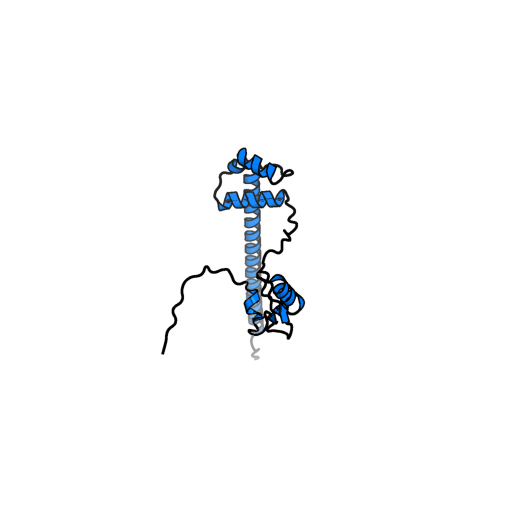6.06 97 THR A C 1
ATOM 783 O O . THR A 1 97 ? 1.759 8.197 -13.388 1.00 96.06 97 THR A O 1
ATOM 786 N N . VAL A 1 98 ? 0.903 6.152 -13.075 1.00 95.62 98 VAL A N 1
ATOM 787 C CA . VAL A 1 98 ? -0.382 6.632 -12.535 1.00 95.62 98 VAL A CA 1
ATOM 788 C C . VAL A 1 98 ? -0.189 7.546 -11.321 1.00 95.62 98 VAL A C 1
ATOM 790 O O . VAL A 1 98 ? -0.904 8.532 -11.159 1.00 95.62 98 VAL A O 1
ATOM 793 N N . VAL A 1 99 ? 0.832 7.276 -10.505 1.00 94.25 99 VAL A N 1
ATOM 794 C CA . VAL A 1 99 ? 1.160 8.041 -9.288 1.00 94.25 99 VAL A CA 1
ATOM 795 C C . VAL A 1 99 ? 1.734 9.431 -9.582 1.00 94.25 99 VAL A C 1
ATOM 797 O O . VAL A 1 99 ? 1.796 10.291 -8.700 1.00 94.25 99 VAL A O 1
ATOM 800 N N . GLU A 1 100 ? 2.132 9.665 -10.831 1.00 94.69 100 GLU A N 1
ATOM 801 C CA . GLU A 1 100 ? 2.646 10.939 -11.330 1.00 94.69 100 GLU A CA 1
ATOM 802 C C . GLU A 1 100 ? 1.561 11.793 -11.989 1.00 94.69 100 GLU A C 1
ATOM 804 O O . GLU A 1 100 ? 1.814 12.932 -12.376 1.00 94.69 100 GLU A O 1
ATOM 809 N N . ASN A 1 101 ? 0.326 11.288 -12.060 1.00 95.00 101 ASN A N 1
ATOM 810 C CA . ASN A 1 101 ? -0.800 12.057 -12.555 1.00 95.00 101 ASN A CA 1
ATOM 811 C C . ASN A 1 101 ? -1.017 13.320 -11.705 1.00 95.00 101 ASN A C 1
ATOM 813 O O . ASN A 1 101 ? -1.227 13.249 -10.492 1.00 95.00 101 ASN A O 1
ATOM 817 N N . GLU A 1 102 ? -1.027 14.486 -12.352 1.00 94.12 102 GLU A N 1
ATOM 818 C CA . GLU A 1 102 ? -1.104 15.772 -11.656 1.00 94.12 102 GLU A CA 1
ATOM 819 C C . GLU A 1 102 ? -2.358 15.932 -10.792 1.00 94.12 102 GLU A C 1
ATOM 821 O O . GLU A 1 102 ? -2.293 16.500 -9.700 1.00 94.12 102 GLU A O 1
ATOM 826 N N . GLN A 1 103 ? -3.510 15.463 -11.277 1.00 95.19 103 GLN A N 1
ATOM 827 C CA . GLN A 1 103 ? -4.778 15.602 -10.561 1.00 95.19 103 GLN A CA 1
ATOM 828 C C . GLN A 1 103 ? -4.802 14.681 -9.347 1.00 95.19 103 GLN A C 1
ATOM 830 O O . GLN A 1 103 ? -5.163 15.109 -8.251 1.00 95.19 103 GLN A O 1
ATOM 835 N N . LEU A 1 104 ? -4.319 13.451 -9.514 1.00 92.56 104 LEU A N 1
ATOM 836 C CA . LEU A 1 104 ? -4.173 12.505 -8.417 1.00 92.56 104 LEU A CA 1
ATOM 837 C C . LEU A 1 104 ? -3.202 13.030 -7.346 1.00 92.56 104 LEU A C 1
ATOM 839 O O . LEU A 1 104 ? -3.513 13.006 -6.157 1.00 92.56 104 LEU A O 1
ATOM 843 N N . GLN A 1 105 ? -2.067 13.607 -7.748 1.00 92.00 105 GLN A N 1
ATOM 844 C CA . GLN A 1 105 ? -1.127 14.232 -6.815 1.00 92.00 105 GLN A CA 1
ATOM 845 C C . GLN A 1 105 ? -1.727 15.431 -6.073 1.00 92.00 105 GLN A C 1
ATOM 847 O O . GLN A 1 105 ? -1.447 15.612 -4.887 1.00 92.00 105 GLN A O 1
ATOM 852 N N . LYS A 1 106 ? -2.555 16.253 -6.733 1.00 90.75 106 LYS A N 1
ATOM 853 C CA . LYS A 1 106 ? -3.289 17.343 -6.066 1.00 90.75 106 LYS A CA 1
ATOM 854 C C . LYS A 1 106 ? -4.246 16.789 -5.015 1.00 90.75 106 LYS A C 1
ATOM 856 O O . LYS A 1 106 ? -4.244 17.291 -3.896 1.00 90.75 106 LYS A O 1
ATOM 861 N N . ILE A 1 107 ? -4.987 15.728 -5.338 1.00 90.69 107 ILE A N 1
ATOM 862 C CA . ILE A 1 107 ? -5.858 15.032 -4.380 1.00 90.69 107 ILE A CA 1
ATOM 863 C C . ILE A 1 107 ? -5.037 14.536 -3.180 1.00 90.69 107 ILE A C 1
ATOM 865 O O . ILE A 1 107 ? -5.393 14.822 -2.040 1.00 90.69 107 ILE A O 1
ATOM 869 N N . PHE A 1 108 ? -3.893 13.883 -3.404 1.00 89.38 108 PHE A N 1
ATOM 870 C CA . PHE A 1 108 ? -3.038 13.411 -2.309 1.00 89.38 108 PHE A CA 1
ATOM 871 C C . PHE A 1 108 ? -2.498 14.540 -1.431 1.00 89.38 108 PHE A C 1
ATOM 873 O O . PHE A 1 108 ? -2.491 14.399 -0.213 1.00 89.38 108 PHE A O 1
ATOM 880 N N . ARG A 1 109 ? -2.094 15.674 -2.014 1.00 87.56 109 ARG A N 1
ATOM 881 C CA . ARG A 1 109 ? -1.637 16.847 -1.248 1.00 87.56 109 ARG A CA 1
ATOM 882 C C . ARG A 1 109 ? -2.762 17.484 -0.430 1.00 87.56 109 ARG A C 1
ATOM 884 O O . ARG A 1 109 ? -2.504 17.952 0.673 1.00 87.56 109 ARG A O 1
ATOM 891 N N . LEU A 1 110 ? -3.991 17.496 -0.951 1.00 87.81 110 LEU A N 1
ATOM 892 C CA . LEU A 1 110 ? -5.163 18.010 -0.233 1.00 87.81 110 LEU A CA 1
ATOM 893 C C . LEU A 1 110 ? -5.541 17.119 0.955 1.00 87.81 110 LEU A C 1
ATOM 895 O O . LEU A 1 110 ? -5.855 17.630 2.025 1.00 87.81 110 LEU A O 1
ATOM 899 N N . LEU A 1 111 ? -5.492 15.799 0.773 1.00 86.38 111 LEU A N 1
ATOM 900 C CA . LEU A 1 111 ? -5.832 14.833 1.819 1.00 86.38 111 LEU A CA 1
ATOM 901 C C . LEU A 1 111 ? -4.704 14.661 2.848 1.00 86.38 111 LEU A C 1
ATOM 903 O O . LEU A 1 111 ? -4.970 14.435 4.027 1.00 86.38 111 LEU A O 1
ATOM 907 N N . PHE A 1 112 ? -3.445 14.794 2.419 1.00 83.75 112 PHE A N 1
ATOM 908 C CA . PHE A 1 112 ? -2.257 14.538 3.232 1.00 83.75 112 PHE A CA 1
ATOM 909 C C . PHE A 1 112 ? -1.193 15.631 3.015 1.00 83.75 112 PHE A C 1
ATOM 911 O O . PHE A 1 112 ? -0.223 15.425 2.285 1.00 83.75 112 PHE A O 1
ATOM 918 N N . PRO A 1 113 ? -1.310 16.793 3.684 1.00 76.88 113 PRO A N 1
ATOM 919 C CA . PRO A 1 113 ? -0.482 17.971 3.391 1.00 76.88 113 PRO A CA 1
ATOM 920 C C . PRO A 1 113 ? 1.029 17.758 3.543 1.00 76.88 113 PRO A C 1
ATOM 922 O O . PRO A 1 113 ? 1.824 18.389 2.854 1.00 76.88 113 PRO A O 1
ATOM 925 N N . ASN A 1 114 ? 1.431 16.854 4.439 1.00 76.88 114 ASN A N 1
ATOM 926 C CA . ASN A 1 114 ? 2.837 16.581 4.736 1.00 76.88 114 ASN A CA 1
ATOM 927 C C . ASN A 1 114 ? 3.417 15.416 3.922 1.00 76.88 114 ASN A C 1
ATOM 929 O O . ASN A 1 114 ? 4.568 15.039 4.155 1.00 76.88 114 ASN A O 1
ATOM 933 N N . ILE A 1 115 ? 2.648 14.796 3.016 1.00 76.69 115 ILE A N 1
ATOM 934 C CA . ILE A 1 115 ? 3.154 13.652 2.263 1.00 76.69 115 ILE A CA 1
ATOM 935 C C . ILE A 1 115 ? 3.904 14.082 1.010 1.00 76.69 115 ILE A C 1
ATOM 937 O O . ILE A 1 115 ? 3.409 14.833 0.170 1.00 76.69 115 ILE A O 1
ATOM 941 N N . LYS A 1 116 ? 5.120 13.557 0.863 1.00 82.62 116 LYS A N 1
ATOM 942 C CA . LYS A 1 116 ? 5.863 13.672 -0.385 1.00 82.62 116 LYS A CA 1
ATOM 943 C C . LYS A 1 116 ? 5.232 12.733 -1.411 1.00 82.62 116 LYS A C 1
ATOM 945 O O . LYS A 1 116 ? 5.057 11.547 -1.138 1.00 82.62 116 LYS A O 1
ATOM 950 N N . THR A 1 117 ? 4.895 13.266 -2.581 1.00 84.12 117 THR A N 1
ATOM 951 C CA . THR A 1 117 ? 4.409 12.459 -3.704 1.00 84.12 117 THR A CA 1
ATOM 952 C C . THR A 1 117 ? 5.491 11.475 -4.142 1.00 84.12 117 THR A C 1
ATOM 954 O O . THR A 1 117 ? 6.676 11.813 -4.162 1.00 84.12 117 THR A O 1
ATOM 957 N N . ILE A 1 118 ? 5.080 10.259 -4.477 1.00 91.44 118 ILE A N 1
ATOM 958 C CA . ILE A 1 118 ? 5.963 9.205 -4.980 1.00 91.44 118 ILE A CA 1
ATOM 959 C C . ILE A 1 118 ? 6.170 9.355 -6.492 1.00 91.44 118 ILE A C 1
ATOM 961 O O . ILE A 1 118 ? 5.282 9.844 -7.188 1.00 91.44 118 ILE A O 1
ATOM 965 N N . SER A 1 119 ? 7.341 8.949 -6.982 1.00 93.44 119 SER A N 1
ATOM 966 C CA . SER A 1 119 ? 7.611 8.816 -8.420 1.00 93.44 119 SER A CA 1
ATOM 967 C C . SER A 1 119 ? 7.325 7.395 -8.903 1.00 93.44 119 SER A C 1
ATOM 969 O O . SER A 1 119 ? 7.307 6.457 -8.099 1.00 93.44 119 SER A O 1
ATOM 971 N N . ALA A 1 120 ? 7.179 7.220 -10.214 1.00 95.94 120 ALA A N 1
ATOM 972 C CA . ALA A 1 120 ? 7.006 5.913 -10.842 1.00 95.94 120 ALA A CA 1
ATOM 973 C C . ALA A 1 120 ? 8.184 4.971 -10.538 1.00 95.94 120 ALA A C 1
ATOM 975 O O . ALA A 1 120 ? 7.983 3.788 -10.264 1.00 95.94 120 ALA A O 1
ATOM 976 N N . ASP A 1 121 ? 9.415 5.494 -10.515 1.00 95.44 121 ASP A N 1
ATOM 977 C CA . ASP A 1 121 ? 10.605 4.715 -10.146 1.00 95.44 121 ASP A CA 1
ATOM 978 C C . ASP A 1 121 ? 10.570 4.266 -8.685 1.00 95.44 121 ASP A C 1
ATOM 980 O O . ASP A 1 121 ? 10.937 3.134 -8.375 1.00 95.44 121 ASP A O 1
ATOM 984 N N . THR A 1 122 ? 10.094 5.136 -7.790 1.00 94.81 122 THR A N 1
ATOM 985 C CA . THR A 1 122 ? 9.945 4.801 -6.370 1.00 94.81 122 THR A CA 1
ATOM 986 C C . THR A 1 122 ? 8.898 3.707 -6.194 1.00 94.81 122 THR A C 1
ATOM 988 O O . THR A 1 122 ? 9.174 2.718 -5.526 1.00 94.81 122 THR A O 1
ATOM 991 N N . ALA A 1 123 ? 7.740 3.840 -6.850 1.00 94.94 123 ALA A N 1
ATOM 992 C CA . ALA A 1 123 ? 6.690 2.825 -6.829 1.00 94.94 123 ALA A CA 1
ATOM 993 C C . ALA A 1 123 ? 7.194 1.478 -7.371 1.00 94.94 123 ALA A C 1
ATOM 995 O O . ALA A 1 123 ? 6.969 0.438 -6.756 1.00 94.94 123 ALA A O 1
ATOM 996 N N . ARG A 1 124 ? 7.948 1.491 -8.479 1.00 96.19 124 ARG A N 1
ATOM 997 C CA . ARG A 1 124 ? 8.576 0.282 -9.029 1.00 96.19 124 ARG A CA 1
ATOM 998 C C . ARG A 1 124 ? 9.520 -0.370 -8.017 1.00 96.19 124 ARG A C 1
ATOM 1000 O O . ARG A 1 124 ? 9.462 -1.583 -7.832 1.00 96.19 124 ARG A O 1
ATOM 1007 N N . ASN A 1 125 ? 10.383 0.415 -7.375 1.00 96.75 125 ASN A N 1
ATOM 1008 C CA . ASN A 1 125 ? 11.332 -0.096 -6.387 1.00 96.75 125 ASN A CA 1
ATOM 1009 C C . ASN A 1 125 ? 10.618 -0.661 -5.154 1.00 96.75 125 ASN A C 1
ATOM 1011 O O . ASN A 1 125 ? 10.945 -1.767 -4.737 1.00 96.75 125 ASN A O 1
ATOM 1015 N N . ASP A 1 126 ? 9.601 0.036 -4.638 1.00 95.50 126 ASP A N 1
ATOM 1016 C CA . ASP A 1 126 ? 8.784 -0.434 -3.514 1.00 95.50 126 ASP A CA 1
ATOM 1017 C C . ASP A 1 126 ? 8.110 -1.787 -3.838 1.00 95.50 126 ASP A C 1
ATOM 1019 O O . ASP A 1 126 ? 8.129 -2.696 -3.010 1.00 95.50 126 ASP A O 1
ATOM 1023 N N . ILE A 1 127 ? 7.576 -1.966 -5.056 1.00 96.00 127 ILE A N 1
ATOM 1024 C CA . ILE A 1 127 ? 6.991 -3.244 -5.511 1.00 96.00 127 ILE A CA 1
ATOM 1025 C C . ILE A 1 127 ? 8.054 -4.346 -5.594 1.00 96.00 127 ILE A C 1
ATOM 1027 O O . ILE A 1 127 ? 7.833 -5.468 -5.135 1.00 96.00 127 ILE A O 1
ATOM 1031 N N . ILE A 1 128 ? 9.215 -4.044 -6.182 1.00 96.38 128 ILE A N 1
ATOM 1032 C CA . ILE A 1 128 ? 10.322 -5.001 -6.297 1.00 96.38 128 ILE A CA 1
ATOM 1033 C C . ILE A 1 128 ? 10.800 -5.437 -4.909 1.00 96.38 128 ILE A C 1
ATOM 1035 O O . ILE A 1 128 ? 11.079 -6.619 -4.699 1.00 96.38 128 ILE A O 1
ATOM 1039 N N . ASP A 1 129 ?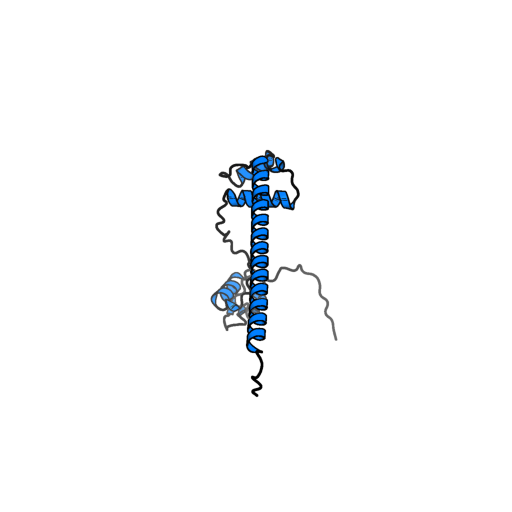 10.908 -4.507 -3.966 1.00 96.44 129 ASP A N 1
ATOM 1040 C CA . ASP A 1 129 ? 11.356 -4.799 -2.611 1.00 96.44 129 ASP A CA 1
ATOM 1041 C C . ASP A 1 129 ? 10.312 -5.609 -1.837 1.00 96.44 129 ASP A C 1
ATOM 1043 O O . ASP A 1 129 ? 10.679 -6.614 -1.227 1.00 96.44 129 ASP A O 1
ATOM 1047 N N . ALA A 1 130 ? 9.021 -5.285 -1.973 1.00 94.25 130 ALA A N 1
ATOM 1048 C CA . ALA A 1 130 ? 7.934 -6.103 -1.434 1.00 94.25 130 ALA A CA 1
ATOM 1049 C C . ALA A 1 130 ? 7.975 -7.542 -1.984 1.00 94.25 130 ALA A C 1
ATOM 1051 O O . ALA A 1 130 ? 7.888 -8.511 -1.230 1.00 94.25 130 ALA A O 1
ATOM 1052 N N . PHE A 1 131 ? 8.199 -7.708 -3.291 1.00 95.12 131 PHE A N 1
ATOM 1053 C CA . PHE A 1 131 ? 8.358 -9.029 -3.900 1.00 95.12 131 PHE A CA 1
ATOM 1054 C C . PHE A 1 131 ? 9.579 -9.786 -3.357 1.00 95.12 131 PHE A C 1
ATOM 1056 O O . PHE A 1 131 ? 9.486 -10.976 -3.047 1.00 95.12 131 PHE A O 1
ATOM 1063 N N . LYS A 1 132 ? 10.739 -9.124 -3.239 1.00 96.94 132 LYS A N 1
ATOM 1064 C CA . LYS A 1 132 ? 11.950 -9.744 -2.676 1.00 96.94 132 LYS A CA 1
ATOM 1065 C C . LYS A 1 132 ? 11.716 -10.195 -1.239 1.00 96.94 132 LYS A C 1
ATOM 1067 O O . LYS A 1 132 ? 12.180 -11.274 -0.876 1.00 96.94 132 LYS A O 1
ATOM 1072 N N . GLU A 1 133 ? 11.027 -9.386 -0.440 1.00 95.62 133 GLU A N 1
ATOM 1073 C CA . GLU A 1 133 ? 10.700 -9.708 0.945 1.00 95.62 133 GLU A CA 1
ATOM 1074 C C . GLU A 1 133 ? 9.853 -10.983 1.025 1.00 95.62 133 GLU A C 1
ATOM 1076 O O . GLU A 1 133 ? 10.234 -11.930 1.714 1.00 95.62 133 GLU A O 1
ATOM 1081 N N . GLU A 1 134 ? 8.767 -11.057 0.253 1.00 93.44 134 GLU A N 1
ATOM 1082 C CA . GLU A 1 134 ? 7.909 -12.246 0.204 1.00 93.44 134 GLU A CA 1
ATOM 1083 C C . GLU A 1 134 ? 8.649 -13.482 -0.318 1.00 93.44 134 GLU A C 1
ATOM 1085 O O . GLU A 1 134 ? 8.560 -14.569 0.260 1.00 93.44 134 GLU A O 1
ATOM 1090 N N . ARG A 1 135 ? 9.475 -13.323 -1.356 1.00 95.50 135 ARG A N 1
ATOM 1091 C CA . ARG A 1 135 ? 10.315 -14.413 -1.864 1.00 95.50 135 ARG A CA 1
ATOM 1092 C C . ARG A 1 135 ? 11.279 -14.931 -0.796 1.00 95.50 135 ARG A C 1
ATOM 1094 O O . ARG A 1 135 ? 11.431 -16.142 -0.656 1.00 95.50 135 ARG A O 1
ATOM 1101 N N . ASN A 1 136 ? 11.908 -14.037 -0.033 1.00 96.81 136 ASN A N 1
ATOM 1102 C CA . ASN A 1 136 ? 12.821 -14.413 1.044 1.00 96.81 136 ASN A CA 1
ATOM 1103 C C . ASN A 1 136 ? 12.080 -15.131 2.183 1.00 96.81 136 ASN A C 1
ATOM 1105 O O . ASN A 1 136 ? 12.594 -16.117 2.710 1.00 96.81 136 ASN A O 1
ATOM 1109 N N . LYS A 1 137 ? 10.860 -14.698 2.535 1.00 95.62 137 LYS A N 1
ATOM 1110 C CA . LYS A 1 137 ? 10.007 -15.392 3.519 1.00 95.62 137 LYS A CA 1
ATOM 1111 C C . LYS A 1 137 ? 9.732 -16.831 3.084 1.00 95.62 137 LYS A C 1
ATOM 1113 O O . LYS A 1 137 ? 9.976 -17.759 3.854 1.00 95.62 137 LYS A O 1
ATOM 1118 N N . ILE A 1 138 ? 9.299 -17.024 1.838 1.00 95.25 138 ILE A N 1
ATOM 1119 C CA . ILE A 1 138 ? 9.034 -18.356 1.275 1.00 95.25 138 ILE A CA 1
ATOM 1120 C C . ILE A 1 138 ? 10.314 -19.200 1.254 1.00 95.25 138 ILE A C 1
ATOM 1122 O O . ILE A 1 138 ? 10.298 -20.354 1.678 1.00 95.25 138 ILE A O 1
ATOM 1126 N N . GLN A 1 139 ? 11.438 -18.626 0.820 1.00 94.69 139 GLN A N 1
ATOM 1127 C CA . GLN A 1 139 ? 12.727 -19.314 0.797 1.00 94.69 139 GLN A CA 1
ATOM 1128 C C . GLN A 1 139 ? 13.145 -19.798 2.194 1.00 94.69 139 GLN A C 1
ATOM 1130 O O . GLN A 1 139 ? 13.553 -20.950 2.340 1.00 94.69 139 GLN A O 1
ATOM 1135 N N . ASN A 1 140 ? 12.994 -18.961 3.222 1.00 94.62 140 ASN A N 1
ATOM 1136 C CA . ASN A 1 140 ? 13.306 -19.327 4.604 1.00 94.62 140 ASN A CA 1
ATOM 1137 C C . ASN A 1 140 ? 12.410 -20.471 5.102 1.00 94.62 140 ASN A C 1
ATOM 1139 O O . ASN A 1 140 ? 12.905 -21.417 5.713 1.00 94.62 140 ASN A O 1
ATOM 1143 N N . ILE A 1 141 ? 11.107 -20.430 4.801 1.00 94.00 141 ILE A N 1
ATOM 1144 C CA . ILE A 1 141 ? 10.172 -21.510 5.156 1.00 94.00 141 ILE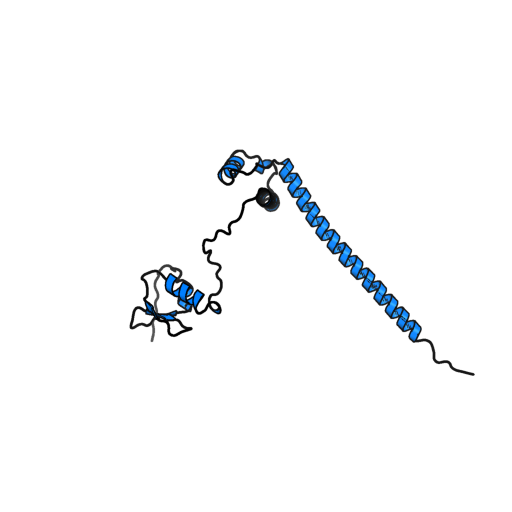 A CA 1
ATOM 1145 C C . ILE A 1 141 ? 10.605 -22.828 4.502 1.00 94.00 141 ILE A C 1
ATOM 1147 O O . ILE A 1 141 ? 10.700 -23.852 5.180 1.00 94.00 141 ILE A O 1
ATOM 1151 N N . LEU A 1 142 ? 10.921 -22.809 3.203 1.00 91.81 142 LEU A N 1
ATOM 1152 C CA . LEU A 1 142 ? 11.363 -24.001 2.475 1.00 91.81 142 LEU A CA 1
ATOM 1153 C C . LEU A 1 142 ? 12.673 -24.570 3.042 1.00 91.81 142 LEU A C 1
ATOM 1155 O O . LEU A 1 142 ? 12.787 -25.784 3.210 1.00 91.81 142 LEU A O 1
ATOM 1159 N N . GLN A 1 143 ? 13.638 -23.715 3.394 1.00 92.94 143 GLN A N 1
ATOM 1160 C CA . GLN A 1 143 ? 14.896 -24.138 4.020 1.00 92.94 143 GLN A CA 1
ATOM 1161 C C . GLN A 1 143 ? 14.677 -24.810 5.382 1.00 92.94 143 GLN A C 1
ATOM 1163 O O . GLN A 1 143 ? 15.276 -25.852 5.652 1.00 92.94 143 GLN A O 1
ATOM 1168 N N . VAL A 1 144 ? 13.789 -24.268 6.224 1.00 91.69 144 VAL A N 1
ATOM 1169 C CA . VAL A 1 144 ? 13.450 -24.866 7.527 1.00 91.69 144 VAL A CA 1
ATOM 1170 C C . VAL A 1 144 ? 12.796 -26.237 7.350 1.00 91.69 144 VAL A C 1
ATOM 1172 O O . VAL A 1 144 ? 13.176 -27.191 8.030 1.00 91.69 144 VAL A O 1
ATOM 1175 N N . VAL A 1 145 ? 11.847 -26.368 6.419 1.00 89.69 145 VAL A N 1
ATOM 1176 C CA . VAL A 1 145 ? 11.170 -27.645 6.140 1.00 89.69 145 VAL A CA 1
ATOM 1177 C C . VAL A 1 145 ? 12.159 -28.697 5.631 1.00 89.69 145 VAL A C 1
ATOM 1179 O O . VAL A 1 145 ? 12.134 -29.835 6.106 1.00 89.69 145 VAL A O 1
ATOM 1182 N N . LEU A 1 146 ? 13.066 -28.317 4.725 1.00 88.69 146 LEU A N 1
ATOM 1183 C CA . LEU A 1 146 ? 14.132 -29.197 4.236 1.00 88.69 146 LEU A CA 1
ATOM 1184 C C . LEU A 1 146 ? 15.051 -29.650 5.377 1.00 88.69 146 LEU A C 1
ATOM 1186 O O . LEU A 1 146 ? 15.310 -30.844 5.512 1.00 88.69 146 LEU A O 1
ATOM 1190 N N . HIS A 1 147 ? 15.486 -28.728 6.241 1.00 85.81 147 HIS A N 1
ATOM 1191 C CA . HIS A 1 147 ? 16.326 -29.061 7.390 1.00 85.81 147 HIS A CA 1
ATOM 1192 C C . HIS A 1 147 ? 15.622 -30.031 8.354 1.00 85.81 147 HIS A C 1
ATOM 1194 O O . HIS A 1 147 ? 16.209 -31.027 8.772 1.00 85.81 147 HIS A O 1
ATOM 1200 N N . LEU A 1 148 ? 14.341 -29.805 8.668 1.00 83.50 148 LEU A N 1
ATOM 1201 C CA . LEU A 1 148 ? 13.553 -30.713 9.509 1.00 83.50 148 LEU A CA 1
ATOM 1202 C C . LEU A 1 148 ? 13.400 -32.108 8.887 1.00 83.50 148 LEU A C 1
ATOM 1204 O O . LEU A 1 148 ? 13.471 -33.105 9.607 1.00 83.50 148 LEU A O 1
ATOM 1208 N N . HIS A 1 149 ? 13.203 -32.196 7.569 1.00 81.00 149 HIS A N 1
ATOM 1209 C CA . HIS A 1 149 ? 13.107 -33.476 6.869 1.00 81.00 149 HIS A CA 1
ATOM 1210 C C . HIS A 1 149 ? 14.431 -34.253 6.919 1.00 81.00 149 HIS A C 1
ATOM 1212 O O . HIS A 1 149 ? 14.428 -35.440 7.247 1.00 81.00 149 HIS A O 1
ATOM 1218 N N . LEU A 1 150 ? 15.562 -33.577 6.685 1.00 83.31 150 LEU A N 1
ATOM 1219 C CA . LEU A 1 150 ? 16.896 -34.176 6.791 1.00 83.31 150 LEU A CA 1
ATOM 1220 C C . LEU A 1 150 ? 17.186 -34.670 8.216 1.00 83.31 150 LEU A C 1
ATOM 1222 O O . LEU A 1 150 ? 17.633 -35.800 8.395 1.00 83.31 150 LEU A O 1
ATOM 1226 N N . MET A 1 151 ? 16.858 -33.871 9.236 1.00 80.50 151 MET A N 1
ATOM 1227 C CA . MET A 1 151 ? 17.040 -34.256 10.641 1.00 80.50 151 MET A CA 1
ATOM 1228 C C . MET A 1 151 ? 16.178 -35.466 11.030 1.00 80.50 151 MET A C 1
ATOM 1230 O O . MET A 1 151 ? 16.659 -36.363 11.721 1.00 80.50 151 MET A O 1
ATOM 1234 N N . ARG A 1 152 ? 14.925 -35.543 10.555 1.00 77.12 152 ARG A N 1
ATOM 1235 C CA . ARG A 1 152 ? 14.067 -36.728 10.748 1.00 77.12 152 ARG A CA 1
ATOM 1236 C C . ARG A 1 152 ? 14.644 -37.969 10.070 1.00 77.12 152 ARG A C 1
ATOM 1238 O O . ARG A 1 152 ? 14.646 -39.031 10.682 1.00 77.12 152 ARG A O 1
ATOM 1245 N N . GLY A 1 153 ? 15.152 -37.836 8.844 1.00 73.38 153 GLY A N 1
ATOM 1246 C CA . GLY A 1 153 ? 15.801 -38.934 8.125 1.00 73.38 153 GLY A CA 1
ATOM 1247 C C . GLY A 1 153 ? 17.008 -39.487 8.884 1.00 73.38 153 GLY A C 1
ATOM 1248 O O . GLY A 1 153 ? 17.101 -40.694 9.094 1.00 73.38 153 GLY A O 1
ATOM 1249 N N . LEU A 1 154 ? 17.880 -38.605 9.382 1.00 74.00 154 LEU A N 1
ATOM 1250 C CA . LEU A 1 154 ? 19.056 -38.997 10.163 1.00 74.00 154 LEU A CA 1
ATOM 1251 C C . LEU A 1 154 ? 18.680 -39.704 11.474 1.00 74.00 154 LEU A C 1
ATOM 1253 O O . LEU A 1 154 ? 19.253 -40.750 11.777 1.00 74.00 154 LEU A O 1
ATOM 1257 N N . LEU A 1 155 ? 17.685 -39.198 12.211 1.00 67.88 155 LEU A N 1
ATOM 1258 C CA . LEU A 1 155 ? 17.193 -39.836 13.440 1.00 67.88 155 LEU A CA 1
ATOM 1259 C C . LEU A 1 155 ? 16.548 -41.207 13.182 1.00 67.88 155 LEU A C 1
ATOM 1261 O O . LEU A 1 155 ? 16.747 -42.133 13.961 1.00 67.88 155 LEU A O 1
ATOM 1265 N N . GLN A 1 156 ? 15.816 -41.368 12.076 1.00 66.31 156 GLN A N 1
ATOM 1266 C CA . GLN A 1 156 ? 15.224 -42.657 11.713 1.00 66.31 156 GLN A CA 1
ATOM 1267 C C . GLN A 1 156 ? 16.307 -43.689 11.364 1.00 66.31 156 GLN A C 1
ATOM 1269 O O . GLN A 1 156 ? 16.229 -44.844 11.785 1.00 66.31 156 GLN A O 1
ATOM 1274 N N . THR A 1 157 ? 17.343 -43.272 10.625 1.00 65.44 157 THR A N 1
ATOM 1275 C CA . THR A 1 157 ? 18.471 -44.150 10.277 1.00 65.44 157 THR A CA 1
ATOM 1276 C C . THR A 1 157 ? 19.320 -44.526 11.489 1.00 65.44 157 THR A C 1
ATOM 1278 O O . THR A 1 157 ? 19.748 -45.674 11.593 1.00 65.44 157 THR A O 1
ATOM 1281 N N . SER A 1 158 ? 19.529 -43.605 12.436 1.00 64.94 158 SER A N 1
ATOM 1282 C CA . SER A 1 158 ? 20.278 -43.895 13.659 1.00 64.94 158 SER A CA 1
ATOM 1283 C C . SER A 1 158 ? 19.497 -44.795 14.618 1.00 64.94 158 SER A C 1
ATOM 1285 O O . SER A 1 158 ? 20.097 -45.677 15.230 1.00 64.94 158 SER A O 1
ATOM 1287 N N . PHE A 1 159 ? 18.169 -44.658 14.703 1.00 62.84 159 PHE A N 1
ATOM 1288 C CA . PHE A 1 159 ? 17.321 -45.561 15.489 1.00 62.84 159 PHE A CA 1
ATOM 1289 C C . PHE A 1 159 ? 17.347 -46.991 14.928 1.00 62.84 159 PHE A C 1
ATOM 1291 O O . PHE A 1 159 ? 17.623 -47.933 15.667 1.00 62.84 159 PHE A O 1
ATOM 1298 N N . HIS A 1 160 ? 17.196 -47.148 13.608 1.00 60.09 160 HIS A N 1
ATOM 1299 C CA . HIS A 1 160 ? 17.283 -48.455 12.947 1.00 60.09 160 HIS A CA 1
ATOM 1300 C C . HIS A 1 160 ? 18.676 -49.095 13.095 1.00 60.09 160 HIS A C 1
ATOM 1302 O O . HIS A 1 160 ? 18.797 -50.305 13.276 1.00 60.09 160 HIS A O 1
ATOM 1308 N N . PHE A 1 161 ? 19.753 -48.303 13.044 1.00 58.97 161 PHE A N 1
ATOM 1309 C CA . PHE A 1 161 ? 21.111 -48.805 13.284 1.00 58.97 161 PHE A CA 1
ATOM 1310 C C . PHE A 1 161 ? 21.308 -49.269 14.738 1.00 58.97 161 PHE A C 1
ATOM 1312 O O . PHE A 1 161 ? 21.920 -50.307 14.983 1.00 58.97 161 PHE A O 1
ATOM 1319 N N . SER A 1 162 ? 20.730 -48.540 15.696 1.00 60.12 162 SER A N 1
ATOM 1320 C CA . SER A 1 162 ? 20.767 -48.883 17.123 1.00 60.12 162 SER A CA 1
ATOM 1321 C C . SER A 1 162 ? 19.981 -50.167 17.429 1.00 60.12 162 SER A C 1
ATOM 1323 O O . SER A 1 162 ? 20.456 -51.012 18.183 1.00 60.12 162 SER A O 1
ATOM 1325 N N . GLU A 1 163 ? 18.810 -50.359 16.809 1.00 59.00 163 GLU A N 1
ATOM 1326 C CA . GLU A 1 163 ? 18.017 -51.592 16.933 1.00 59.00 163 GLU A CA 1
ATOM 1327 C C . GLU A 1 163 ? 18.745 -52.809 16.350 1.00 59.00 163 GLU A C 1
ATOM 1329 O O . GLU A 1 163 ? 18.798 -53.858 16.991 1.00 59.00 163 GLU A O 1
ATOM 1334 N N . LEU A 1 164 ? 19.379 -52.670 15.180 1.00 56.41 164 LEU A N 1
ATOM 1335 C CA . LEU A 1 164 ? 20.155 -53.753 14.568 1.00 56.41 164 LEU A CA 1
ATOM 1336 C C . LEU A 1 164 ? 21.350 -54.188 15.429 1.00 56.41 164 LEU A C 1
ATOM 1338 O O . LEU A 1 164 ? 21.673 -55.375 15.471 1.00 56.41 164 LEU A O 1
ATOM 1342 N N . GLN A 1 165 ? 21.989 -53.259 16.143 1.00 56.62 165 GLN A N 1
ATOM 1343 C CA . GLN A 1 165 ? 23.116 -53.570 17.026 1.00 56.62 165 GLN A CA 1
ATOM 1344 C C . GLN A 1 165 ? 22.673 -54.270 18.329 1.00 56.62 165 GLN A C 1
ATOM 1346 O O . GLN A 1 165 ? 23.434 -55.061 18.887 1.00 56.62 165 GLN A O 1
ATOM 1351 N N . CYS A 1 166 ? 21.431 -54.051 18.777 1.00 54.53 166 CYS A N 1
ATOM 1352 C CA . CYS A 1 166 ? 20.828 -54.738 19.926 1.00 54.53 166 CYS A CA 1
ATOM 1353 C C . CYS A 1 166 ? 20.330 -56.162 19.609 1.00 54.53 166 CYS A C 1
ATOM 1355 O O . CYS A 1 166 ? 20.175 -56.963 20.528 1.00 54.53 166 CYS A O 1
ATOM 1357 N N . ILE A 1 167 ? 20.127 -56.519 18.333 1.00 58.16 167 ILE A N 1
ATOM 1358 C CA . ILE A 1 167 ? 19.702 -57.870 17.897 1.00 58.16 167 ILE A CA 1
ATOM 1359 C C . ILE A 1 167 ? 20.917 -58.827 17.747 1.00 58.16 167 ILE A C 1
ATOM 1361 O O . ILE A 1 167 ? 20.851 -59.894 17.137 1.00 58.16 167 ILE A O 1
ATOM 1365 N N . GLY A 1 168 ? 22.059 -58.486 18.354 1.00 53.34 168 GLY A N 1
ATOM 1366 C CA . GLY A 1 168 ? 23.261 -59.318 18.406 1.00 53.34 168 GLY A CA 1
ATOM 1367 C C . GLY A 1 168 ? 23.092 -60.613 19.218 1.00 53.34 168 GLY A C 1
ATOM 1368 O O . GLY A 1 168 ? 23.351 -60.629 20.414 1.00 53.34 168 GLY A O 1
ATOM 1369 N N . PHE A 1 169 ? 22.688 -61.677 18.517 1.00 53.19 169 PHE A N 1
ATOM 1370 C CA . PHE A 1 169 ? 22.980 -63.116 18.670 1.00 53.19 169 PHE A CA 1
ATOM 1371 C C . PHE A 1 169 ? 23.121 -63.740 20.085 1.00 53.19 169 PHE A C 1
ATOM 1373 O O . PHE A 1 169 ? 24.076 -63.437 20.807 1.00 53.19 169 PHE A O 1
ATOM 1380 N N . PRO A 1 170 ? 22.292 -64.749 20.452 1.00 47.78 170 PRO A N 1
ATOM 1381 C CA . PRO A 1 170 ? 22.578 -65.601 21.604 1.00 47.78 170 PRO A CA 1
ATOM 1382 C C . PRO A 1 170 ? 23.876 -66.385 21.367 1.00 47.78 170 PRO A C 1
ATOM 1384 O O . PRO A 1 170 ? 24.022 -67.088 20.368 1.00 47.78 170 PRO A O 1
ATOM 1387 N N . LYS A 1 171 ? 24.826 -66.269 22.304 1.00 57.81 171 LYS A N 1
ATOM 1388 C CA . LYS A 1 171 ? 26.046 -67.083 22.328 1.00 57.81 171 LYS A CA 1
ATOM 1389 C C . LYS A 1 171 ? 25.665 -68.555 22.501 1.00 57.81 171 LYS A C 1
ATOM 1391 O O . LYS A 1 171 ? 25.423 -68.999 23.620 1.00 57.81 171 LYS A O 1
ATOM 1396 N N . THR A 1 172 ? 25.628 -69.322 21.417 1.00 49.06 172 THR A N 1
ATOM 1397 C CA . THR A 1 172 ? 25.653 -70.783 21.508 1.00 49.06 172 THR A CA 1
ATOM 1398 C C . THR A 1 172 ? 27.093 -71.200 21.762 1.00 49.06 172 THR A C 1
ATOM 1400 O O . THR A 1 172 ? 27.938 -71.120 20.871 1.00 49.06 172 THR A O 1
ATOM 1403 N N . GLY A 1 173 ? 27.374 -71.564 23.011 1.00 56.72 173 GLY A N 1
ATOM 1404 C CA . GLY A 1 173 ? 28.621 -72.210 23.385 1.00 56.72 173 GLY A CA 1
ATOM 1405 C C . GLY A 1 173 ? 28.683 -73.631 22.837 1.00 56.72 173 GLY A C 1
ATOM 1406 O O . GLY A 1 173 ? 27.685 -74.352 22.873 1.00 56.72 173 GLY A O 1
ATOM 1407 N N . ASN A 1 174 ? 29.863 -74.003 22.351 1.00 41.41 174 ASN A N 1
ATOM 1408 C CA . ASN A 1 174 ? 30.484 -75.300 22.592 1.00 41.41 174 ASN A CA 1
ATOM 1409 C C . ASN A 1 174 ? 31.989 -75.177 22.341 1.00 41.41 174 ASN A C 1
ATOM 1411 O O . ASN A 1 174 ? 32.343 -74.620 21.277 1.00 41.41 174 ASN A O 1
#

pLDDT: mean 76.09, std 19.24, range [26.58, 96.94]

Foldseek 3Di:
DDDDDDDDDDPPPPDPLVVQWDQDPVAQWTAGPVDRDIGHDDPPDCVVSVVCCVPPPVVPPPPPVPPPPPPVVPPDDLVVVLVVVLCCCVVVVNQLCVLVPPVNVVVCCVVPVPHDRDHSVRSVVSNVVVVVVVVVVVVVVVVVVVVVVVVVVVVVVVVVVVVVVVPPDDDDDD

InterPro domains:
  IPR003656 Zinc finger, BED-type [PF02892] (15-58)
  IPR003656 Zinc finger, BED-type [PS50808] (12-64)
  IPR036236 Zinc finger C2H2 superfamily [SSF57667] (15-61)
  IPR052035 Zinc finger BED domain-containing [PTHR46481] (8-144)

Secondary structure (DSSP, 8-state):
---------------GGGGGEEEETTTTEEEESSSS-EEE-BTTB-HHHHHHHHHH-GGG--------S--------HHHHHHHHHHHHHHTT--GGGGG-HHHHHHHHHH-TTPPPPPHHHHHHHHHHHHHHHHHHHHHHHHHHHHHHHHHHHHHHHHHHHHHHHT-------

Organism: Rhizophagus irregularis (strain DAOM 181602 / DAOM 197198 / MUCL 43194) (NCBI:txid747089)

Sequence (174 aa):
MTENLSSGGSSRTTSTVWSHFTLVEESTKAQCNYCDAKYKRASGNTTNLHKHLQRKHPSKVEYEAESTGEMDKFRYTATIFREFITKWIVCDDQPFTVVENEQLQKIFRLLFPNIKTISADTARNDIIDAFKEERNKIQNILQVVLHLHLMRGLLQTSFHFSELQCIGFPKTGN